Protein AF-A0A9E2XG31-F1 (afdb_monomer_lite)

Structure (mmCIF, N/CA/C/O backbone):
data_AF-A0A9E2XG31-F1
#
_entry.id   AF-A0A9E2XG31-F1
#
loop_
_atom_site.group_PDB
_atom_site.id
_atom_site.type_symbol
_atom_site.label_atom_id
_atom_site.label_alt_id
_atom_site.label_comp_id
_atom_site.label_asym_id
_atom_site.label_entity_id
_atom_site.label_seq_id
_atom_site.pdbx_PDB_ins_code
_atom_site.Cartn_x
_atom_site.Cartn_y
_atom_site.Cartn_z
_atom_site.occupancy
_atom_site.B_iso_or_equiv
_atom_site.auth_seq_id
_atom_site.auth_comp_id
_atom_site.auth_asym_id
_atom_site.auth_atom_id
_atom_site.pdbx_PDB_model_num
ATOM 1 N N . MET A 1 1 ? 7.363 -72.658 -32.110 1.00 50.47 1 MET A N 1
ATOM 2 C CA . MET A 1 1 ? 7.394 -71.317 -32.744 1.00 50.47 1 MET A CA 1
ATOM 3 C C . MET A 1 1 ? 6.017 -71.115 -33.360 1.00 50.47 1 MET A C 1
ATOM 5 O O . MET A 1 1 ? 5.626 -72.049 -34.052 1.00 50.47 1 MET A O 1
ATOM 9 N N . PRO A 1 2 ? 5.243 -70.044 -33.091 1.00 51.00 2 PRO A N 1
ATOM 10 C CA . PRO A 1 2 ? 5.616 -68.662 -32.719 1.00 51.00 2 PRO A CA 1
ATOM 11 C C . PRO A 1 2 ? 5.520 -68.397 -31.189 1.00 51.00 2 PRO A C 1
ATOM 13 O O . PRO A 1 2 ? 5.148 -69.315 -30.471 1.00 51.00 2 PRO A O 1
ATOM 16 N N . ARG A 1 3 ? 5.959 -67.294 -30.547 1.00 49.62 3 ARG A N 1
ATOM 17 C CA . ARG A 1 3 ? 6.174 -65.854 -30.872 1.00 49.62 3 ARG A CA 1
ATOM 18 C C . ARG A 1 3 ? 4.910 -64.970 -30.963 1.00 49.62 3 ARG A C 1
ATOM 20 O O . ARG A 1 3 ? 4.391 -64.758 -32.047 1.00 49.62 3 ARG A O 1
ATOM 27 N N . CYS A 1 4 ? 4.499 -64.370 -29.842 1.00 42.44 4 CYS A N 1
ATOM 28 C CA . CYS A 1 4 ? 4.692 -62.929 -29.568 1.00 42.44 4 CYS A CA 1
ATOM 29 C C . CYS A 1 4 ? 3.954 -62.499 -28.287 1.00 42.44 4 CYS A C 1
ATOM 31 O O . CYS A 1 4 ? 2.745 -62.668 -28.175 1.00 42.44 4 CYS A O 1
ATOM 33 N N . VAL A 1 5 ? 4.686 -61.903 -27.342 1.00 54.44 5 VAL A N 1
ATOM 34 C CA . VAL A 1 5 ? 4.121 -61.166 -26.200 1.00 54.44 5 VAL A CA 1
ATOM 35 C C . VAL A 1 5 ? 4.045 -59.697 -26.598 1.00 54.44 5 VAL A C 1
ATOM 37 O O . VAL A 1 5 ? 5.053 -59.150 -27.039 1.00 54.44 5 VAL A O 1
ATOM 40 N N . LEU A 1 6 ? 2.890 -59.056 -26.418 1.00 47.69 6 LEU A N 1
ATOM 41 C CA . LEU A 1 6 ? 2.741 -57.602 -26.527 1.00 47.69 6 LEU A CA 1
ATOM 42 C C . LEU A 1 6 ? 1.783 -57.102 -25.440 1.00 47.69 6 LEU A C 1
ATOM 44 O O . LEU A 1 6 ? 0.564 -57.103 -25.594 1.00 47.69 6 LEU A O 1
ATOM 48 N N . THR A 1 7 ? 2.367 -56.704 -24.313 1.00 52.69 7 THR A N 1
ATOM 49 C CA . THR A 1 7 ? 1.665 -56.085 -23.186 1.00 52.69 7 THR A CA 1
ATOM 50 C C . THR A 1 7 ? 1.318 -54.641 -23.545 1.00 52.69 7 THR A C 1
ATOM 52 O O . THR A 1 7 ? 2.217 -53.814 -23.695 1.00 52.69 7 THR A O 1
ATOM 55 N N . VAL A 1 8 ? 0.031 -54.315 -23.672 1.00 57.75 8 VAL A N 1
ATOM 56 C CA . VAL A 1 8 ? -0.416 -52.938 -23.933 1.00 57.75 8 VAL A CA 1
ATOM 57 C C . VAL A 1 8 ? -0.631 -52.214 -22.604 1.00 57.75 8 VAL A C 1
ATOM 59 O O . VAL A 1 8 ? -1.630 -52.433 -21.922 1.00 57.75 8 VAL A O 1
ATOM 62 N N . PHE A 1 9 ? 0.305 -51.339 -22.235 1.00 55.22 9 PHE A N 1
ATOM 63 C CA . PHE A 1 9 ? 0.121 -50.392 -21.133 1.00 55.22 9 PHE A CA 1
ATOM 64 C C . PHE A 1 9 ? -0.764 -49.224 -21.595 1.00 55.22 9 PHE A C 1
ATOM 66 O O . PHE A 1 9 ? -0.330 -48.378 -22.375 1.00 55.22 9 PHE A O 1
ATOM 73 N N . GLY A 1 10 ? -2.009 -49.178 -21.114 1.00 50.69 10 GLY A N 1
ATOM 74 C CA . GLY A 1 10 ? -2.919 -48.053 -21.336 1.00 50.69 10 GLY A CA 1
ATOM 75 C C . GLY A 1 10 ? -2.564 -46.855 -20.450 1.00 50.69 10 GLY A C 1
ATOM 76 O O . GLY A 1 10 ? -2.546 -46.972 -19.226 1.00 50.69 10 GLY A O 1
ATOM 77 N N . LEU A 1 11 ? -2.287 -45.705 -21.067 1.00 56.72 11 LEU A N 1
ATOM 78 C CA . LEU A 1 11 ? -1.955 -44.451 -20.382 1.00 56.72 11 LEU A CA 1
ATOM 79 C C . LEU A 1 11 ? -3.173 -43.860 -19.652 1.00 56.72 11 LEU A C 1
ATOM 81 O O . LEU A 1 11 ? -4.200 -43.587 -20.271 1.00 56.72 11 LEU A O 1
ATOM 85 N N . VAL A 1 12 ? -3.028 -43.589 -18.352 1.00 60.88 12 VAL A N 1
ATOM 86 C CA . VAL A 1 12 ? -3.991 -42.799 -17.568 1.00 60.88 12 VAL A CA 1
ATOM 87 C C . VAL A 1 12 ? -3.556 -41.333 -17.585 1.00 60.88 12 VAL A C 1
ATOM 89 O O . VAL A 1 12 ? -2.635 -40.941 -16.870 1.00 60.88 12 VAL A O 1
ATOM 92 N N . SER A 1 13 ? -4.220 -40.514 -18.400 1.00 60.34 13 SER A N 1
ATOM 93 C CA . SER A 1 13 ? -3.964 -39.070 -18.466 1.00 60.34 13 SER A CA 1
ATOM 94 C C . SER A 1 13 ? -4.606 -38.334 -17.286 1.00 60.34 13 SER A C 1
ATOM 96 O O . SER A 1 13 ? -5.792 -38.008 -17.310 1.00 60.34 13 SER A O 1
ATOM 98 N N . LEU A 1 14 ? -3.808 -38.041 -16.259 1.00 58.47 14 LEU A N 1
ATOM 99 C CA . LEU A 1 14 ? -4.181 -37.159 -15.150 1.00 58.47 14 LEU A CA 1
ATOM 100 C C . LEU A 1 14 ? -4.203 -35.693 -15.612 1.00 58.47 14 LEU A C 1
ATOM 102 O O . LEU A 1 14 ? -3.166 -35.039 -15.714 1.00 58.47 14 LEU A O 1
ATOM 106 N N . VAL A 1 15 ? -5.401 -35.164 -15.867 1.00 61.19 15 VAL A N 1
ATOM 107 C CA . VAL A 1 15 ? -5.618 -33.729 -16.102 1.00 61.19 15 VAL A CA 1
ATOM 108 C C . VAL A 1 15 ? -5.586 -32.964 -14.776 1.00 61.19 15 VAL A C 1
ATOM 110 O O . VAL A 1 15 ? -6.586 -32.851 -14.073 1.00 61.19 15 VAL A O 1
ATOM 113 N N . VAL A 1 16 ? -4.416 -32.433 -14.415 1.00 60.62 16 VAL A N 1
ATOM 114 C CA . VAL A 1 16 ? -4.268 -31.554 -13.245 1.00 60.62 16 VAL A CA 1
ATOM 115 C C . VAL A 1 16 ? -4.709 -30.139 -13.624 1.00 60.62 16 VAL A C 1
ATOM 117 O O . VAL A 1 16 ? -3.920 -29.332 -14.113 1.00 60.62 16 VAL A O 1
ATOM 120 N N . SER A 1 17 ? -5.989 -29.832 -13.412 1.00 57.16 17 SER A N 1
ATOM 121 C CA . SER A 1 17 ? -6.504 -28.466 -13.525 1.00 57.16 17 SER A CA 1
ATOM 122 C C . SER A 1 17 ? -5.900 -27.588 -12.426 1.00 57.16 17 SER A C 1
ATOM 124 O O . SER A 1 17 ? -6.193 -27.767 -11.245 1.00 57.16 17 SER A O 1
ATOM 126 N N . GLY A 1 18 ? -5.052 -26.634 -12.815 1.00 49.47 18 GLY A N 1
ATOM 127 C CA . GLY A 1 18 ? -4.410 -25.703 -11.890 1.00 49.47 18 GLY A CA 1
ATOM 128 C C . GLY A 1 18 ? -5.412 -24.745 -11.249 1.00 49.47 18 GLY A C 1
ATOM 129 O O . GLY A 1 18 ? -5.783 -23.737 -11.847 1.00 49.47 18 GLY A O 1
ATOM 130 N N . VAL A 1 19 ? -5.824 -25.033 -10.015 1.00 51.84 19 VAL A N 1
ATOM 131 C CA . VAL A 1 19 ? -6.536 -24.068 -9.172 1.00 51.84 19 VAL A CA 1
ATOM 132 C C . VAL A 1 19 ? -5.550 -23.009 -8.677 1.00 51.84 19 VAL A C 1
ATOM 134 O O . VAL A 1 19 ? -4.703 -23.282 -7.830 1.00 51.84 19 VAL A O 1
ATOM 137 N N . ALA A 1 20 ? -5.656 -21.787 -9.204 1.00 51.69 20 ALA A N 1
ATOM 138 C CA . ALA A 1 20 ? -4.936 -20.634 -8.670 1.00 51.69 20 ALA A CA 1
ATOM 139 C C . ALA A 1 20 ? -5.423 -20.375 -7.234 1.00 51.69 20 ALA A C 1
ATOM 141 O O . ALA A 1 20 ? -6.541 -19.899 -7.020 1.00 51.69 20 ALA A O 1
ATOM 142 N N . SER A 1 21 ? -4.621 -20.768 -6.243 1.00 51.38 21 SER A N 1
ATOM 143 C CA . SER A 1 21 ? -5.083 -20.833 -4.860 1.00 51.38 21 SER A CA 1
ATOM 144 C C . SER A 1 21 ? -5.234 -19.437 -4.255 1.00 51.38 21 SER A C 1
ATOM 146 O O . SER A 1 21 ? -4.288 -18.652 -4.195 1.00 51.38 21 SER A O 1
ATOM 148 N N . ALA A 1 22 ? -6.420 -19.130 -3.723 1.00 52.94 22 ALA A N 1
ATOM 149 C CA . ALA A 1 22 ? -6.714 -17.851 -3.064 1.00 52.94 22 ALA A CA 1
ATOM 150 C C . ALA A 1 22 ? -5.942 -17.628 -1.737 1.00 52.94 22 ALA A C 1
ATOM 152 O O . ALA A 1 22 ? -6.169 -16.629 -1.045 1.00 52.94 22 ALA A O 1
ATOM 153 N N . GLN A 1 23 ? -5.057 -18.563 -1.371 1.00 52.25 23 GLN A N 1
ATOM 154 C CA . GLN A 1 23 ? -4.196 -18.522 -0.190 1.00 52.25 23 GLN A CA 1
ATOM 155 C C . GLN A 1 23 ? -2.932 -17.668 -0.363 1.00 52.25 23 GLN A C 1
ATOM 157 O O . GLN A 1 23 ? -2.430 -17.175 0.642 1.00 52.25 23 GLN A O 1
ATOM 162 N N . ASP A 1 24 ? -2.443 -17.436 -1.586 1.00 59.22 24 ASP A N 1
ATOM 163 C CA . ASP A 1 24 ? -1.146 -16.759 -1.782 1.00 59.22 24 ASP A CA 1
ATOM 164 C C . ASP A 1 24 ? -1.194 -15.226 -1.621 1.00 59.22 24 ASP A C 1
ATOM 166 O O . ASP A 1 24 ? -0.163 -14.564 -1.710 1.00 59.22 24 ASP A O 1
ATOM 170 N N . GLN A 1 25 ? -2.371 -14.618 -1.424 1.00 71.25 25 GLN A N 1
ATOM 171 C CA . GLN A 1 25 ? -2.501 -13.153 -1.439 1.00 71.25 25 GLN A CA 1
ATOM 172 C C . GLN A 1 25 ? -1.880 -12.454 -0.219 1.00 71.25 25 GLN A C 1
ATOM 174 O O . GLN A 1 25 ? -2.096 -12.855 0.923 1.00 71.25 25 GLN A O 1
ATOM 179 N N . GLY A 1 26 ? -1.151 -11.359 -0.465 1.00 75.19 26 GLY A N 1
ATOM 180 C CA . GLY A 1 26 ? -0.494 -10.555 0.576 1.00 75.19 26 GLY A CA 1
ATOM 181 C C . GLY A 1 26 ? 0.914 -11.022 0.975 1.00 75.19 26 GLY A C 1
ATOM 182 O O . GLY A 1 26 ? 1.484 -10.481 1.928 1.00 75.19 26 GLY A O 1
ATOM 183 N N . MET A 1 27 ? 1.481 -12.003 0.268 1.00 84.44 27 MET A N 1
ATOM 184 C CA . MET A 1 27 ? 2.873 -12.445 0.427 1.00 84.44 27 MET A CA 1
ATOM 185 C C . MET A 1 27 ? 3.874 -11.454 -0.188 1.00 84.44 27 MET A C 1
ATOM 187 O O . MET A 1 27 ? 3.523 -10.652 -1.057 1.00 84.44 27 MET A O 1
ATOM 191 N N . ARG A 1 28 ? 5.142 -11.516 0.243 1.00 83.88 28 ARG A N 1
ATOM 192 C CA . ARG A 1 28 ? 6.281 -10.837 -0.414 1.00 83.88 28 ARG A CA 1
ATOM 193 C C . ARG A 1 28 ? 6.264 -10.986 -1.931 1.00 83.88 28 ARG A C 1
ATOM 195 O O . ARG A 1 28 ? 6.085 -12.094 -2.426 1.00 83.88 28 ARG A O 1
ATOM 202 N N . GLY A 1 29 ? 6.522 -9.890 -2.651 1.00 81.69 29 GLY A N 1
ATOM 203 C CA . GLY A 1 29 ? 6.812 -9.919 -4.090 1.00 81.69 29 GLY A CA 1
ATOM 204 C C . GLY A 1 29 ? 5.648 -10.266 -5.019 1.00 81.69 29 GLY A C 1
ATOM 205 O O . GLY A 1 29 ? 5.668 -9.891 -6.188 1.00 81.69 29 GLY A O 1
ATOM 206 N N . GLN A 1 30 ? 4.627 -10.958 -4.514 1.00 86.62 30 GLN A N 1
ATOM 207 C CA . GLN A 1 30 ? 3.496 -11.430 -5.291 1.00 86.62 30 GLN A CA 1
ATOM 208 C C . GLN A 1 30 ? 2.762 -10.254 -5.939 1.00 86.62 30 GLN A C 1
ATOM 210 O O . GLN A 1 30 ? 2.290 -9.355 -5.246 1.00 86.62 30 GLN A O 1
ATOM 215 N N . GLY A 1 31 ? 2.642 -10.260 -7.266 1.00 88.75 31 GLY A N 1
ATOM 216 C CA . GLY A 1 31 ? 1.979 -9.176 -7.984 1.00 88.75 31 GLY A CA 1
ATOM 217 C C . GLY A 1 31 ? 2.676 -7.821 -7.815 1.00 88.75 31 GLY A C 1
ATOM 218 O O . GLY A 1 31 ? 1.999 -6.793 -7.859 1.00 88.75 31 GLY A O 1
ATOM 219 N N . HIS A 1 32 ? 3.980 -7.787 -7.513 1.00 92.19 32 HIS A N 1
ATOM 220 C CA . HIS A 1 32 ? 4.704 -6.523 -7.401 1.00 92.19 32 HIS A CA 1
ATOM 221 C C . HIS A 1 32 ? 4.966 -5.915 -8.778 1.00 92.19 32 HIS A C 1
ATOM 223 O O . HIS A 1 32 ? 4.526 -4.803 -9.053 1.00 92.19 32 HIS A O 1
ATOM 229 N N . SER A 1 33 ? 5.648 -6.677 -9.633 1.00 91.50 33 SER A N 1
ATOM 230 C CA . SER A 1 33 ? 6.073 -6.316 -10.989 1.00 91.50 33 SER A CA 1
ATOM 231 C C . SER A 1 33 ? 4.930 -5.774 -11.847 1.00 91.50 33 SER A C 1
ATOM 233 O O . SER A 1 33 ? 5.061 -4.740 -12.488 1.00 91.50 33 SER A O 1
ATOM 235 N N . GLU A 1 34 ? 3.778 -6.435 -11.789 1.00 90.56 34 GLU A N 1
ATOM 236 C CA . GLU A 1 34 ? 2.570 -6.155 -12.569 1.00 90.56 34 GLU A CA 1
ATOM 237 C C . GLU A 1 34 ? 1.924 -4.805 -12.226 1.00 90.56 34 GLU A C 1
ATOM 239 O O . GLU A 1 34 ? 1.085 -4.313 -12.973 1.00 90.56 34 GLU A O 1
ATOM 244 N N . ASN A 1 35 ? 2.305 -4.227 -11.085 1.00 91.88 35 ASN A N 1
ATOM 245 C CA . ASN A 1 35 ? 1.703 -3.040 -10.488 1.00 91.88 35 ASN A CA 1
ATOM 246 C C . ASN A 1 35 ? 2.762 -1.966 -10.132 1.00 91.88 35 ASN A C 1
ATOM 248 O O . ASN A 1 35 ? 2.420 -0.885 -9.646 1.00 91.88 35 ASN A O 1
ATOM 252 N N . HIS A 1 36 ? 4.053 -2.253 -10.364 1.00 92.94 36 HIS A N 1
ATOM 253 C CA . HIS A 1 36 ? 5.192 -1.420 -9.952 1.00 92.94 36 HIS A CA 1
ATOM 254 C C . HIS A 1 36 ? 5.145 -0.015 -10.554 1.00 92.94 36 HIS A C 1
ATOM 256 O O . HIS A 1 36 ? 5.350 0.960 -9.826 1.00 92.94 36 HIS A O 1
ATOM 262 N N . ASP A 1 37 ? 4.779 0.075 -11.835 1.00 92.50 37 ASP A N 1
ATOM 263 C CA . ASP A 1 37 ? 4.722 1.328 -12.590 1.00 92.50 37 ASP A CA 1
ATOM 264 C C . ASP A 1 37 ? 3.813 2.383 -11.943 1.00 92.50 37 ASP A C 1
ATOM 266 O O . ASP A 1 37 ? 4.087 3.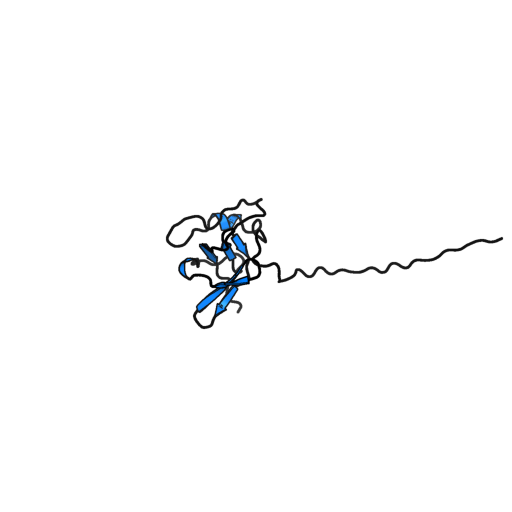572 -12.086 1.00 92.50 37 ASP A O 1
ATOM 270 N N . TRP A 1 38 ? 2.780 1.975 -11.189 1.00 92.56 38 TRP A N 1
ATOM 271 C CA . TRP A 1 38 ? 1.969 2.894 -10.379 1.00 92.56 38 TRP A CA 1
ATOM 272 C C . TRP A 1 38 ? 2.456 2.978 -8.926 1.00 92.56 38 TRP A C 1
ATOM 274 O O . TRP A 1 38 ? 2.399 4.051 -8.320 1.00 92.56 38 TRP A O 1
ATOM 284 N N . TYR A 1 39 ? 2.930 1.873 -8.334 1.00 94.44 39 TYR A N 1
ATOM 285 C CA . TYR A 1 39 ? 3.396 1.871 -6.943 1.00 94.44 39 TYR A CA 1
ATOM 286 C C . TYR A 1 39 ? 4.506 2.905 -6.690 1.00 94.44 39 TYR A C 1
ATOM 288 O O . TYR A 1 39 ? 4.537 3.499 -5.611 1.00 94.44 39 TYR A O 1
ATOM 296 N N . GLN A 1 40 ? 5.392 3.147 -7.663 1.00 93.56 40 GLN A N 1
ATOM 297 C CA . GLN A 1 40 ? 6.463 4.152 -7.569 1.00 93.56 40 GLN A CA 1
ATOM 298 C C . GLN A 1 40 ? 5.952 5.595 -7.365 1.00 93.56 40 GLN A C 1
ATOM 300 O O . GLN A 1 40 ? 6.611 6.406 -6.699 1.00 93.56 40 GLN A O 1
ATOM 305 N N . ASP A 1 41 ? 4.754 5.912 -7.861 1.00 93.94 41 ASP A N 1
ATOM 306 C CA . ASP A 1 41 ? 4.160 7.248 -7.759 1.00 93.94 41 ASP A CA 1
ATOM 307 C C . ASP A 1 41 ? 3.438 7.477 -6.427 1.00 93.94 41 ASP A C 1
ATOM 309 O O . ASP A 1 41 ? 3.356 8.612 -5.952 1.00 93.94 41 ASP A O 1
ATOM 313 N N . LEU A 1 42 ? 2.993 6.409 -5.760 1.00 95.25 42 LEU A N 1
ATOM 314 C CA . LEU A 1 42 ? 2.315 6.483 -4.466 1.00 95.25 42 LEU A CA 1
ATOM 315 C C . LEU A 1 42 ? 3.215 7.098 -3.375 1.00 95.25 42 LEU A C 1
ATOM 317 O O . LEU A 1 42 ? 4.369 6.690 -3.198 1.00 95.25 42 LEU A O 1
ATOM 321 N N . LYS A 1 43 ? 2.667 8.036 -2.588 1.00 96.06 43 LYS A N 1
ATOM 322 C CA . LYS A 1 43 ? 3.356 8.704 -1.468 1.00 96.06 43 LYS A CA 1
ATOM 323 C C . LYS A 1 43 ? 2.618 8.518 -0.141 1.00 96.06 43 LYS A C 1
ATOM 325 O O . LYS A 1 43 ? 1.395 8.583 -0.094 1.00 96.06 43 LYS A O 1
ATOM 330 N N . GLN A 1 44 ? 3.375 8.319 0.934 1.00 94.38 44 GLN A N 1
ATOM 331 C CA . GLN A 1 44 ? 2.891 8.144 2.303 1.00 94.38 44 GLN A CA 1
ATOM 332 C C . GLN A 1 44 ? 2.116 9.385 2.791 1.00 94.38 44 GLN A C 1
ATOM 334 O O . GLN A 1 44 ? 2.611 10.509 2.616 1.00 94.38 44 GLN A O 1
ATOM 339 N N . PRO A 1 45 ? 0.953 9.215 3.455 1.00 89.81 45 PRO A N 1
ATOM 340 C CA . PRO A 1 45 ? 0.211 10.327 4.045 1.00 89.81 45 PRO A CA 1
ATOM 341 C C . PRO A 1 45 ? 1.070 11.154 5.012 1.00 89.81 45 PRO A C 1
ATOM 343 O O . PRO A 1 45 ? 1.820 10.614 5.825 1.00 89.81 45 PRO A O 1
ATOM 346 N N . GLY A 1 46 ? 0.969 12.482 4.924 1.00 88.88 46 GLY A N 1
ATOM 347 C CA . GLY A 1 46 ? 1.623 13.429 5.836 1.00 88.88 46 GLY A CA 1
ATOM 348 C C . GLY A 1 46 ? 3.146 13.589 5.698 1.00 88.88 46 GLY A C 1
ATOM 349 O O . GLY A 1 46 ? 3.661 14.619 6.120 1.00 88.88 46 GLY A O 1
ATOM 350 N N . THR A 1 47 ? 3.870 12.634 5.102 1.00 91.81 47 THR A N 1
ATOM 351 C CA . THR A 1 47 ? 5.339 12.714 4.933 1.00 91.81 47 THR A CA 1
ATOM 352 C C . THR A 1 47 ? 5.787 12.921 3.489 1.00 91.81 47 THR A C 1
ATOM 354 O O . THR A 1 47 ? 6.874 13.446 3.264 1.00 91.81 47 THR A O 1
ATOM 357 N N . GLY A 1 48 ? 4.991 12.493 2.503 1.00 90.25 48 GLY A N 1
ATOM 358 C CA . GLY A 1 48 ? 5.372 12.549 1.088 1.00 90.25 48 GLY A CA 1
ATOM 359 C C . GLY A 1 48 ? 6.466 11.550 0.679 1.00 90.25 48 GLY A C 1
ATOM 360 O O . GLY A 1 48 ? 6.874 11.541 -0.482 1.00 90.25 48 GLY A O 1
ATOM 361 N N . TYR A 1 49 ? 6.939 10.689 1.587 1.00 93.50 49 TYR A N 1
ATOM 362 C CA . TYR A 1 49 ? 7.903 9.634 1.257 1.00 93.50 49 TYR A CA 1
ATOM 363 C C . TYR A 1 49 ? 7.290 8.579 0.333 1.00 93.50 49 TYR A C 1
ATOM 365 O O . TYR A 1 49 ? 6.081 8.371 0.340 1.00 93.50 49 TYR A O 1
ATOM 373 N N . SER A 1 50 ? 8.116 7.873 -0.445 1.00 94.12 50 SER A N 1
ATOM 374 C CA . SER A 1 50 ? 7.631 6.801 -1.325 1.00 94.12 50 SER A CA 1
ATOM 375 C C . SER A 1 50 ? 6.871 5.722 -0.546 1.00 94.12 50 SER A C 1
ATOM 377 O O . SER A 1 50 ? 7.309 5.290 0.524 1.00 94.12 50 SER A O 1
ATOM 379 N N . CYS A 1 51 ? 5.749 5.261 -1.096 1.00 94.75 51 CYS A N 1
ATOM 380 C CA . CYS A 1 51 ? 5.098 4.030 -0.655 1.00 94.75 51 CYS A CA 1
ATOM 381 C C . CYS A 1 51 ? 5.795 2.774 -1.175 1.00 94.75 51 CYS A C 1
ATOM 383 O O . CYS A 1 51 ? 5.543 1.709 -0.631 1.00 94.75 51 CYS A O 1
ATOM 385 N N . CYS A 1 52 ? 6.618 2.884 -2.219 1.00 93.75 52 CYS A N 1
ATOM 386 C CA . CYS A 1 52 ? 7.265 1.756 -2.876 1.00 93.75 52 CYS A CA 1
ATOM 387 C C . CYS A 1 52 ? 8.784 1.848 -2.755 1.00 93.75 52 CYS A C 1
ATOM 389 O O . CYS A 1 52 ? 9.387 2.892 -3.023 1.00 93.75 52 CYS A O 1
ATOM 391 N N . ASN A 1 53 ? 9.396 0.734 -2.380 1.00 86.25 53 ASN A N 1
ATOM 392 C CA . ASN A 1 53 ? 10.831 0.531 -2.287 1.00 86.25 53 ASN A CA 1
ATOM 393 C C . ASN A 1 53 ? 11.166 -0.823 -2.931 1.00 86.25 53 ASN A C 1
ATOM 395 O O . ASN A 1 53 ? 11.444 -1.819 -2.263 1.00 86.25 53 ASN A O 1
ATOM 399 N N . GLY A 1 54 ? 11.060 -0.836 -4.258 1.00 82.50 54 GLY A N 1
ATOM 400 C CA . GLY A 1 54 ? 11.248 -1.983 -5.138 1.00 82.50 54 GLY A CA 1
ATOM 401 C C . GLY A 1 54 ? 11.480 -1.512 -6.576 1.00 82.50 54 GLY A C 1
ATOM 402 O O . GLY A 1 54 ? 11.257 -0.342 -6.901 1.00 82.50 54 GLY A O 1
ATOM 403 N N . THR A 1 55 ? 11.957 -2.412 -7.431 1.00 82.94 55 THR A N 1
ATOM 404 C CA . THR A 1 55 ? 12.173 -2.179 -8.869 1.00 82.94 55 THR A CA 1
ATOM 405 C C . THR A 1 55 ? 11.182 -3.010 -9.685 1.00 82.94 55 THR A C 1
ATOM 407 O O . THR A 1 55 ? 10.739 -4.052 -9.212 1.00 82.94 55 THR A O 1
ATOM 410 N N . ALA A 1 56 ? 10.877 -2.608 -10.925 1.00 76.56 56 ALA A N 1
ATOM 411 C CA . ALA A 1 56 ? 9.927 -3.324 -11.792 1.00 76.56 56 ALA A CA 1
ATOM 412 C C . ALA A 1 56 ? 10.272 -4.815 -11.978 1.00 76.56 56 ALA A C 1
ATOM 414 O O . ALA A 1 56 ? 9.403 -5.678 -11.913 1.00 76.56 56 ALA A O 1
ATOM 415 N N . ASN A 1 57 ? 11.565 -5.127 -12.125 1.00 74.94 57 ASN A N 1
ATOM 416 C CA . ASN A 1 57 ? 12.082 -6.500 -12.229 1.00 74.94 57 ASN A CA 1
ATOM 417 C C . ASN A 1 57 ? 12.339 -7.164 -10.857 1.00 74.94 57 ASN A C 1
ATOM 419 O O . ASN A 1 57 ? 12.879 -8.268 -10.781 1.00 74.94 57 ASN A O 1
ATOM 423 N N . GLY A 1 58 ? 12.036 -6.470 -9.760 1.00 66.88 58 GLY A N 1
ATOM 424 C CA . GLY A 1 58 ? 12.310 -6.890 -8.396 1.00 66.88 58 GLY A CA 1
ATOM 425 C C . GLY A 1 58 ? 11.190 -7.752 -7.829 1.00 66.88 58 GLY A C 1
ATOM 426 O O . GLY A 1 58 ? 10.218 -7.239 -7.281 1.00 66.88 58 GLY A O 1
ATOM 427 N N . ALA A 1 59 ? 11.386 -9.070 -7.832 1.00 62.12 59 ALA A N 1
ATOM 428 C CA . ALA A 1 59 ? 10.488 -10.023 -7.172 1.00 62.12 59 ALA A CA 1
ATOM 429 C C . ALA A 1 59 ? 10.409 -9.872 -5.629 1.00 62.12 59 ALA A C 1
ATOM 431 O O . ALA A 1 59 ? 9.703 -10.634 -4.983 1.00 62.12 59 ALA A O 1
ATOM 432 N N . GLU A 1 60 ? 11.112 -8.910 -5.014 1.00 67.12 60 GLU A N 1
ATOM 433 C CA . GLU A 1 60 ? 11.086 -8.630 -3.565 1.00 67.12 60 GLU A CA 1
ATOM 434 C C . GLU A 1 60 ? 10.507 -7.247 -3.210 1.00 67.12 60 GLU A C 1
ATOM 436 O O . GLU A 1 60 ? 10.914 -6.620 -2.229 1.00 67.12 60 GLU A O 1
ATOM 441 N N . GLY A 1 61 ? 9.544 -6.756 -3.987 1.00 79.56 61 GLY A N 1
ATOM 442 C CA . GLY A 1 61 ? 8.853 -5.512 -3.664 1.00 79.56 61 GLY A CA 1
ATOM 443 C C . GLY A 1 61 ? 8.127 -5.503 -2.313 1.00 79.56 61 GLY A C 1
ATOM 444 O O . GLY A 1 61 ? 7.667 -6.525 -1.786 1.00 79.56 61 GLY A O 1
ATOM 445 N N . ASP A 1 62 ? 8.002 -4.304 -1.752 1.00 91.75 62 ASP A N 1
ATOM 446 C CA . ASP A 1 62 ? 7.285 -4.025 -0.512 1.00 91.75 62 ASP A CA 1
ATOM 447 C C . ASP A 1 62 ? 5.777 -3.822 -0.708 1.00 91.75 62 ASP A C 1
ATOM 449 O O . ASP A 1 62 ? 5.001 -4.204 0.171 1.00 91.75 62 ASP A O 1
ATOM 453 N N . CYS A 1 63 ? 5.356 -3.269 -1.846 1.00 94.44 63 CYS A N 1
ATOM 454 C CA . CYS A 1 63 ? 3.958 -3.178 -2.269 1.00 94.44 63 CYS A CA 1
ATOM 455 C C . CYS A 1 63 ? 3.484 -4.455 -2.981 1.00 94.44 63 CYS A C 1
ATOM 457 O O . CYS A 1 63 ? 4.129 -4.916 -3.922 1.00 94.44 63 CYS A O 1
ATOM 459 N N . ARG A 1 64 ? 2.329 -4.995 -2.572 1.00 93.94 64 ARG A N 1
ATOM 460 C CA . ARG A 1 64 ? 1.632 -6.104 -3.253 1.00 93.94 64 ARG A CA 1
ATOM 461 C C . ARG A 1 64 ? 0.106 -5.986 -3.159 1.00 93.94 64 ARG A C 1
ATOM 463 O O . ARG A 1 64 ? -0.387 -5.327 -2.236 1.00 93.94 64 ARG A O 1
ATOM 470 N N . PRO A 1 65 ? -0.653 -6.653 -4.050 1.00 94.81 65 PRO A N 1
ATOM 471 C CA . PRO A 1 65 ? -2.080 -6.868 -3.863 1.00 94.81 65 PRO A CA 1
ATOM 472 C C . PRO A 1 65 ? -2.347 -7.684 -2.595 1.00 94.81 65 PRO A C 1
ATOM 474 O O . PRO A 1 65 ? -1.569 -8.558 -2.208 1.00 94.81 65 PRO A O 1
ATOM 477 N N . THR A 1 66 ? -3.482 -7.432 -1.958 1.00 95.12 66 THR A N 1
ATOM 478 C CA . THR A 1 66 ? -3.918 -8.145 -0.758 1.00 95.12 66 THR A CA 1
ATOM 479 C C . THR A 1 66 ? -5.436 -8.313 -0.721 1.00 95.12 66 THR A C 1
ATOM 481 O O . THR A 1 66 ? -6.193 -7.636 -1.419 1.00 95.12 66 THR A O 1
ATOM 484 N N . ARG A 1 67 ? -5.892 -9.219 0.141 1.00 94.25 67 ARG A N 1
ATOM 485 C CA . ARG A 1 67 ? -7.281 -9.282 0.585 1.00 94.25 67 ARG A CA 1
ATOM 486 C C . ARG A 1 67 ? -7.448 -8.308 1.746 1.00 94.25 67 ARG A C 1
ATOM 488 O O . ARG A 1 67 ? -6.627 -8.299 2.658 1.00 94.25 67 ARG A O 1
ATOM 495 N N . ALA A 1 68 ? -8.525 -7.531 1.746 1.00 95.06 68 ALA A N 1
ATOM 496 C CA . ALA A 1 68 ? -8.881 -6.680 2.874 1.00 95.06 68 ALA A CA 1
ATOM 497 C C . ALA A 1 68 ? -10.375 -6.774 3.187 1.00 95.06 68 ALA A C 1
ATOM 499 O O . ALA A 1 68 ? -11.173 -7.062 2.295 1.00 95.06 68 ALA A O 1
ATOM 500 N N . TYR A 1 69 ? -10.734 -6.497 4.434 1.00 94.31 69 TYR A N 1
ATOM 501 C CA . TYR A 1 69 ? -12.106 -6.244 4.863 1.00 94.31 69 TYR A CA 1
ATOM 502 C C . TYR A 1 69 ? -12.125 -5.077 5.853 1.00 94.31 69 TYR A C 1
ATOM 504 O O . TYR A 1 69 ? -11.101 -4.739 6.447 1.00 94.31 69 TYR A O 1
ATOM 512 N N . MET A 1 70 ? -13.289 -4.463 6.021 1.00 93.88 70 MET A N 1
ATOM 513 C CA . MET A 1 70 ? -13.558 -3.473 7.060 1.00 93.88 70 MET A CA 1
ATOM 514 C C . MET A 1 70 ? -14.485 -4.126 8.093 1.00 93.88 70 MET A C 1
ATOM 516 O O . MET A 1 70 ? -15.368 -4.887 7.698 1.00 93.88 70 MET A O 1
ATOM 520 N N . ASN A 1 71 ? -14.264 -3.896 9.389 1.00 94.50 71 ASN A N 1
ATOM 521 C CA . ASN A 1 71 ? -15.220 -4.299 10.427 1.00 94.50 71 ASN A CA 1
ATOM 522 C C . ASN A 1 71 ? -16.358 -3.265 10.564 1.00 94.50 71 ASN A C 1
ATOM 524 O O . ASN A 1 71 ? -16.302 -2.185 9.975 1.00 94.50 71 ASN A O 1
ATOM 528 N N . ASP A 1 72 ? -17.359 -3.568 11.389 1.00 94.94 72 ASP A N 1
ATOM 529 C CA . ASP A 1 72 ? -18.527 -2.696 11.603 1.00 94.94 72 ASP A CA 1
ATOM 530 C C . ASP A 1 72 ? -18.181 -1.337 12.256 1.00 94.94 72 ASP A C 1
ATOM 532 O O . ASP A 1 72 ? -18.980 -0.405 12.230 1.00 94.94 72 ASP A O 1
ATOM 53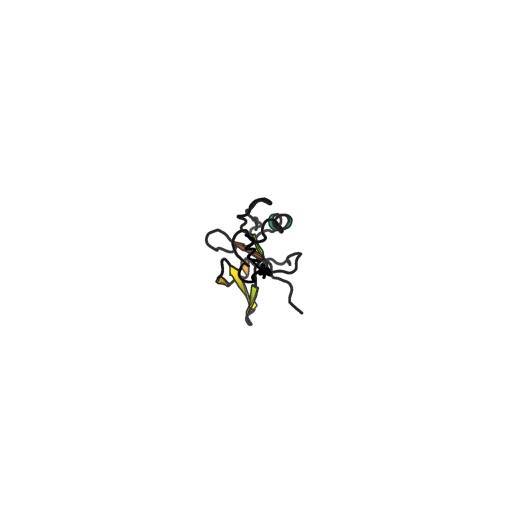6 N N . GLU A 1 73 ? -16.971 -1.198 12.809 1.00 94.62 73 GLU A N 1
ATOM 537 C CA . GLU A 1 73 ? -16.440 0.029 13.424 1.00 94.62 73 GLU A CA 1
ATOM 538 C C . GLU A 1 73 ? -15.652 0.908 12.429 1.00 94.62 73 GLU A C 1
ATOM 540 O O . GLU A 1 73 ? -15.103 1.943 12.807 1.00 94.62 73 GLU A O 1
ATOM 545 N N . GLY A 1 74 ? -15.553 0.504 11.157 1.00 92.06 74 GLY A N 1
ATOM 546 C CA . GLY A 1 74 ? -14.802 1.229 10.126 1.00 92.06 74 GLY A CA 1
ATOM 547 C C . GLY A 1 74 ? -13.303 0.903 10.063 1.00 92.06 74 GLY A C 1
ATOM 548 O O . GLY A 1 74 ? -12.558 1.537 9.311 1.00 92.06 74 GLY A O 1
ATOM 549 N N . VAL A 1 75 ? -12.831 -0.081 10.833 1.00 95.31 75 VAL A N 1
ATOM 550 C CA . VAL A 1 75 ? -11.418 -0.469 10.916 1.00 95.31 75 VAL A CA 1
ATOM 551 C C . VAL A 1 75 ? -11.063 -1.456 9.806 1.00 95.31 75 VAL A C 1
ATOM 553 O O . VAL A 1 75 ? -11.656 -2.529 9.682 1.00 95.31 75 VAL A O 1
ATOM 556 N N . TRP A 1 76 ? -10.045 -1.114 9.017 1.00 96.19 76 TRP A N 1
ATOM 557 C CA . TRP A 1 76 ? -9.502 -1.985 7.976 1.00 96.19 76 TRP A CA 1
ATOM 558 C C . TRP A 1 76 ? -8.610 -3.092 8.546 1.00 96.19 76 TRP A C 1
ATOM 560 O O . TRP A 1 76 ? -7.710 -2.842 9.349 1.00 96.19 76 TRP A O 1
ATOM 570 N N . TYR A 1 77 ? -8.794 -4.300 8.023 1.00 97.12 77 TYR A N 1
ATOM 571 C CA . TYR A 1 77 ? -7.903 -5.440 8.186 1.00 97.12 77 TYR A CA 1
ATOM 572 C C . TYR A 1 77 ? -7.418 -5.911 6.817 1.00 97.12 77 TYR A C 1
ATOM 574 O O . TYR A 1 77 ? -8.203 -6.009 5.874 1.00 97.12 77 TYR A O 1
ATOM 582 N N . ALA A 1 78 ? -6.131 -6.229 6.709 1.00 96.88 78 ALA A N 1
ATOM 583 C CA . ALA A 1 78 ? -5.498 -6.692 5.477 1.00 96.88 78 ALA A CA 1
ATOM 584 C C . ALA A 1 78 ? -4.729 -7.998 5.705 1.00 96.88 78 ALA A C 1
ATOM 586 O O . ALA A 1 78 ? -4.217 -8.241 6.799 1.00 96.88 78 ALA A O 1
ATOM 587 N N . LEU A 1 79 ? -4.634 -8.834 4.671 1.00 95.25 79 LEU A N 1
ATOM 588 C CA . LEU A 1 79 ? -3.839 -10.057 4.699 1.00 95.25 79 LEU A CA 1
ATOM 589 C C . LEU A 1 79 ? -2.372 -9.717 4.394 1.00 95.25 79 LEU A C 1
ATOM 591 O O . LEU A 1 79 ? -2.044 -9.183 3.334 1.00 95.25 79 LEU A O 1
ATOM 595 N N . LEU A 1 80 ? -1.483 -9.995 5.338 1.00 94.81 80 LEU A N 1
ATOM 596 C CA . LEU A 1 80 ? -0.069 -9.640 5.281 1.00 94.81 80 LEU A CA 1
ATOM 597 C C . LEU A 1 80 ? 0.751 -10.869 5.668 1.00 94.81 80 LEU A C 1
ATOM 599 O O . LEU A 1 80 ? 0.675 -11.291 6.815 1.00 94.81 80 LEU A O 1
ATOM 603 N N . GLU A 1 81 ? 1.514 -11.458 4.744 1.00 90.69 81 GLU A N 1
ATOM 604 C CA . GLU A 1 81 ? 2.300 -12.684 5.001 1.00 90.69 81 GLU A CA 1
ATOM 605 C C . GLU A 1 81 ? 1.464 -13.802 5.682 1.00 90.69 81 GLU A C 1
ATOM 607 O O . GLU A 1 81 ? 1.843 -14.368 6.710 1.00 90.69 81 GLU A O 1
ATOM 612 N 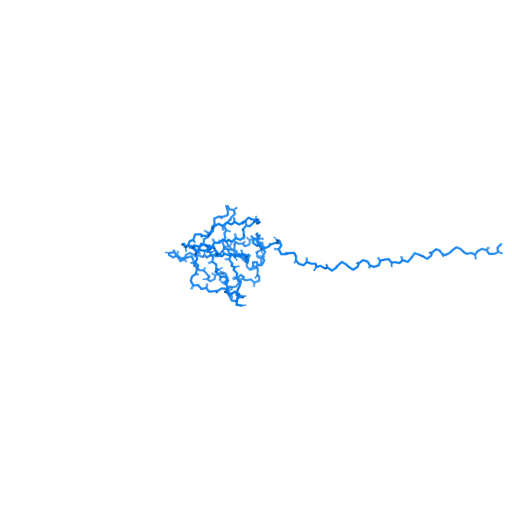N . GLY A 1 82 ? 0.256 -14.057 5.165 1.00 90.50 82 GLY A N 1
ATOM 613 C CA . GLY A 1 82 ? -0.654 -15.097 5.666 1.00 90.50 82 GLY A CA 1
ATOM 614 C C . GLY A 1 82 ? -1.409 -14.787 6.970 1.00 90.50 82 GLY A C 1
A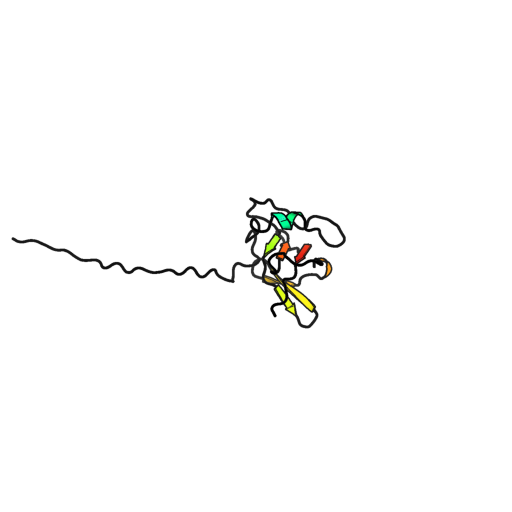TOM 615 O O . GLY A 1 82 ? -2.215 -15.611 7.399 1.00 90.50 82 GLY A O 1
ATOM 616 N N . ARG A 1 83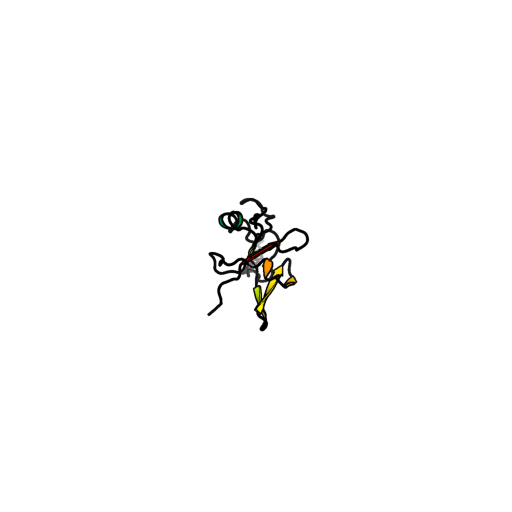 ? -1.213 -13.616 7.597 1.00 93.44 83 ARG A N 1
ATOM 617 C CA . ARG A 1 83 ? -1.967 -13.179 8.792 1.00 93.44 83 ARG A CA 1
ATOM 618 C C . ARG A 1 83 ? -2.845 -11.962 8.511 1.00 93.44 83 ARG A C 1
ATOM 620 O O . ARG A 1 83 ? -2.436 -11.047 7.803 1.00 93.44 83 ARG A O 1
ATOM 627 N N . TRP A 1 84 ? -4.033 -11.925 9.108 1.00 95.31 84 TRP A N 1
ATOM 628 C CA . TRP A 1 84 ? -4.852 -10.715 9.138 1.00 95.31 84 TRP A CA 1
ATOM 629 C C . TRP A 1 84 ? -4.264 -9.723 10.139 1.00 95.31 84 TRP A C 1
ATOM 631 O O . TRP A 1 84 ? -4.054 -10.063 11.303 1.00 95.31 84 TRP A O 1
ATOM 641 N N . VAL A 1 85 ? -3.985 -8.505 9.683 1.00 96.81 85 VAL A N 1
ATOM 642 C CA . VAL A 1 85 ? -3.451 -7.417 10.508 1.00 96.81 85 VAL A CA 1
ATOM 643 C C . VAL A 1 85 ? -4.342 -6.191 10.407 1.00 96.81 85 VAL A C 1
ATOM 645 O O . VAL A 1 85 ? -4.862 -5.881 9.336 1.00 96.81 85 VAL A O 1
ATOM 648 N N . GLN A 1 86 ? -4.500 -5.486 11.524 1.00 97.50 86 GLN A N 1
ATOM 649 C CA . GLN A 1 86 ? -5.174 -4.194 11.557 1.00 97.50 86 GLN A CA 1
ATOM 650 C C . GLN A 1 86 ? -4.333 -3.153 10.806 1.00 97.50 86 GLN A C 1
ATOM 652 O O . GLN A 1 86 ? -3.122 -3.045 11.015 1.00 97.50 86 GLN A O 1
ATOM 657 N N . VAL A 1 87 ? -4.976 -2.373 9.944 1.00 97.81 87 VAL A N 1
ATOM 658 C CA . VAL A 1 87 ? -4.360 -1.261 9.218 1.00 97.81 87 VAL A CA 1
ATOM 659 C C . VAL A 1 87 ? -4.609 0.029 9.997 1.00 97.81 87 VAL A C 1
ATOM 661 O O . VAL A 1 87 ? -5.746 0.343 10.343 1.00 97.81 87 VAL A O 1
ATOM 664 N N . SER A 1 88 ? -3.553 0.801 10.267 1.00 96.62 88 SER A N 1
ATOM 665 C CA . SER A 1 88 ? -3.707 2.126 10.883 1.00 96.62 88 SER A CA 1
ATOM 666 C C . SER A 1 88 ? -4.431 3.083 9.924 1.00 96.62 88 SER A C 1
ATOM 668 O O . SER A 1 88 ? -4.001 3.194 8.774 1.00 96.62 88 SER A O 1
ATOM 670 N N . PRO A 1 89 ? -5.439 3.859 10.368 1.00 95.50 89 PRO A N 1
ATOM 671 C CA . PRO A 1 89 ? -6.057 4.898 9.540 1.00 95.50 89 PRO A CA 1
ATOM 672 C C . PRO A 1 89 ? -5.040 5.886 8.946 1.00 95.50 89 PRO A C 1
ATOM 674 O O . PRO A 1 89 ? -5.205 6.337 7.818 1.00 95.50 89 PRO A O 1
ATOM 677 N N . SER A 1 90 ? -3.940 6.160 9.660 1.00 95.50 90 SER A N 1
ATOM 678 C CA . SER A 1 90 ? -2.876 7.074 9.218 1.00 95.50 90 SER A CA 1
ATOM 679 C C . SER A 1 90 ? -2.055 6.601 8.011 1.00 95.50 90 SER A C 1
ATOM 681 O O . SER A 1 90 ? -1.299 7.397 7.462 1.00 95.50 90 SER A O 1
ATOM 683 N N . VAL A 1 91 ? -2.174 5.331 7.604 1.00 96.62 91 VAL A N 1
ATOM 684 C CA . VAL A 1 91 ? -1.486 4.782 6.418 1.00 96.62 91 VAL A CA 1
ATOM 685 C C . VAL A 1 91 ? -2.444 4.471 5.265 1.00 96.62 91 VAL A C 1
ATOM 687 O O . VAL A 1 91 ? -2.011 3.976 4.225 1.00 96.62 91 VAL A O 1
ATOM 690 N N . VAL A 1 92 ? -3.741 4.749 5.429 1.00 96.12 92 VAL A N 1
ATOM 691 C CA . VAL A 1 92 ? -4.735 4.591 4.363 1.00 96.12 92 VAL A CA 1
ATOM 692 C C . VAL A 1 92 ? -4.603 5.761 3.392 1.00 96.12 92 VAL A C 1
ATOM 694 O O . VAL A 1 92 ? -4.673 6.923 3.785 1.00 96.12 92 VAL A O 1
ATOM 697 N N . LEU A 1 93 ? -4.405 5.454 2.114 1.00 95.38 93 LEU A N 1
ATOM 698 C CA . LEU A 1 93 ? -4.331 6.449 1.048 1.00 95.38 93 LEU A CA 1
ATOM 699 C C . LEU A 1 93 ? -5.736 6.871 0.608 1.00 95.38 93 LEU A C 1
ATOM 701 O O . LEU A 1 93 ? -6.624 6.027 0.464 1.00 95.38 93 LEU A O 1
ATOM 705 N N . ASP A 1 94 ? -5.926 8.162 0.326 1.00 91.44 94 ASP A N 1
ATOM 706 C CA . ASP A 1 94 ? -7.192 8.678 -0.210 1.00 91.44 94 ASP A CA 1
ATOM 707 C C . ASP A 1 94 ? -7.249 8.631 -1.744 1.00 91.44 94 ASP A C 1
ATOM 709 O O . ASP A 1 94 ? -7.497 9.614 -2.434 1.00 91.44 94 ASP A O 1
ATOM 713 N N . GLN A 1 95 ? -6.974 7.447 -2.283 1.00 90.75 95 GLN A N 1
ATOM 714 C CA . GLN A 1 95 ? -7.159 7.106 -3.690 1.00 90.75 95 GLN A CA 1
ATOM 715 C C . GLN A 1 95 ? -7.489 5.612 -3.804 1.00 90.75 95 GLN A C 1
ATOM 717 O O . GLN A 1 95 ? -7.241 4.841 -2.874 1.00 90.75 95 GLN A O 1
ATOM 722 N N . MET A 1 96 ? -8.072 5.201 -4.929 1.00 89.38 96 MET A N 1
ATOM 723 C CA . MET A 1 96 ? -8.350 3.791 -5.223 1.00 89.38 96 MET A CA 1
ATOM 724 C C . MET A 1 96 ? -7.221 3.196 -6.068 1.00 89.38 96 MET A C 1
ATOM 726 O O . MET A 1 96 ? -6.598 3.908 -6.854 1.00 89.38 96 MET A O 1
ATOM 730 N N . ALA A 1 97 ? -6.973 1.891 -5.938 1.00 91.56 97 ALA A N 1
ATOM 731 C CA . ALA A 1 97 ? -6.105 1.181 -6.876 1.00 91.56 97 ALA A CA 1
ATOM 732 C C . ALA A 1 97 ? -6.766 1.102 -8.274 1.00 91.56 97 ALA A C 1
ATOM 734 O O . ALA A 1 97 ? -7.986 0.907 -8.337 1.00 91.56 97 ALA A O 1
ATOM 735 N N . PRO A 1 98 ? -6.009 1.204 -9.387 1.00 90.50 98 PRO A N 1
ATOM 736 C CA . PRO A 1 98 ? -6.576 1.157 -10.742 1.00 90.50 98 PRO A CA 1
ATOM 737 C C . PRO A 1 98 ? -7.313 -0.148 -11.085 1.00 90.50 98 PRO A C 1
ATOM 739 O O . PRO A 1 98 ? -8.225 -0.139 -11.906 1.00 90.50 98 PRO A O 1
ATOM 742 N N . ASP A 1 99 ? -6.944 -1.263 -10.449 1.00 91.12 99 ASP A N 1
ATOM 743 C CA . ASP A 1 99 ? -7.562 -2.585 -10.628 1.00 91.12 99 ASP A CA 1
ATOM 744 C C . ASP A 1 99 ? -8.757 -2.845 -9.680 1.00 91.12 99 ASP A C 1
ATOM 746 O O . ASP A 1 99 ? -9.357 -3.925 -9.692 1.00 91.12 99 ASP A O 1
ATOM 750 N N . GLY A 1 100 ? -9.102 -1.869 -8.830 1.00 91.12 100 GLY A N 1
ATOM 751 C CA . GLY A 1 100 ? -10.169 -1.958 -7.832 1.00 91.12 100 GLY A CA 1
ATOM 752 C C . GLY A 1 100 ? -9.909 -2.946 -6.685 1.00 91.12 100 GLY A C 1
ATOM 753 O O . GLY A 1 100 ? -10.838 -3.239 -5.922 1.00 91.12 100 GLY A O 1
ATOM 754 N N . ARG A 1 101 ? -8.692 -3.488 -6.544 1.00 93.06 101 ARG A N 1
ATOM 755 C CA . ARG A 1 101 ? -8.299 -4.390 -5.448 1.00 93.06 101 ARG A CA 1
ATOM 756 C C . ARG A 1 101 ? -7.680 -3.602 -4.290 1.00 93.06 101 ARG A C 1
ATOM 758 O O . ARG A 1 101 ? -7.455 -2.398 -4.371 1.00 93.06 101 ARG A O 1
ATOM 765 N N . SER A 1 102 ? -7.459 -4.278 -3.164 1.00 95.94 102 SER A N 1
ATOM 766 C CA . SER A 1 102 ? -6.751 -3.694 -2.020 1.00 95.94 102 SER A CA 1
ATOM 767 C C . SER A 1 102 ? -5.254 -3.963 -2.148 1.00 95.94 102 SER A C 1
ATOM 769 O O . SER A 1 102 ? -4.863 -5.064 -2.531 1.00 95.94 102 SER A O 1
ATOM 771 N N . HIS A 1 103 ? -4.408 -2.991 -1.802 1.00 96.19 103 HIS A N 1
ATOM 772 C CA . HIS A 1 103 ? -2.945 -3.116 -1.909 1.00 96.19 103 HIS A CA 1
ATOM 773 C C . HIS A 1 103 ? -2.266 -2.671 -0.620 1.00 96.19 103 HIS A C 1
ATOM 775 O O . HIS A 1 103 ? -2.740 -1.763 0.062 1.00 96.19 103 HIS A O 1
ATOM 781 N N . ILE A 1 104 ? -1.153 -3.321 -0.283 1.00 96.69 104 ILE A N 1
ATOM 782 C CA . ILE A 1 104 ? -0.431 -3.110 0.971 1.00 96.69 104 ILE A CA 1
ATOM 783 C C . ILE A 1 104 ? 1.074 -2.994 0.733 1.00 96.69 104 ILE A C 1
ATOM 785 O O . ILE A 1 104 ? 1.711 -3.900 0.189 1.00 96.69 104 ILE A O 1
ATOM 789 N N . CYS A 1 105 ? 1.644 -1.882 1.193 1.00 96.00 105 CYS A N 1
ATOM 790 C CA . CYS A 1 105 ? 3.078 -1.630 1.194 1.00 96.00 105 CYS A CA 1
ATOM 791 C C . CYS A 1 105 ? 3.605 -1.747 2.627 1.00 96.00 105 CYS A C 1
ATOM 793 O O . CYS A 1 105 ? 3.186 -1.005 3.524 1.00 96.00 105 CYS A O 1
ATOM 795 N N . ALA A 1 106 ? 4.478 -2.732 2.858 1.00 95.62 106 ALA A N 1
ATOM 796 C CA . ALA A 1 106 ? 5.014 -3.023 4.185 1.00 95.62 106 ALA A CA 1
ATOM 797 C C . ALA A 1 106 ? 6.437 -3.588 4.128 1.00 95.62 106 ALA A C 1
ATOM 799 O O . ALA A 1 106 ? 6.772 -4.349 3.219 1.00 95.62 106 ALA A O 1
ATOM 800 N N . ASN A 1 107 ? 7.251 -3.284 5.142 1.00 92.19 107 ASN A N 1
ATOM 801 C CA . ASN A 1 107 ? 8.666 -3.670 5.191 1.00 92.19 107 ASN A CA 1
ATOM 802 C C . ASN A 1 107 ? 8.873 -5.133 5.646 1.00 92.19 107 ASN A C 1
ATOM 804 O O . ASN A 1 107 ? 7.918 -5.849 5.969 1.00 92.19 107 ASN A O 1
ATOM 808 N N . LYS A 1 108 ? 10.133 -5.593 5.711 1.00 89.56 108 LYS A N 1
ATOM 809 C CA . LYS A 1 108 ? 10.479 -6.970 6.130 1.00 89.56 108 LYS A CA 1
ATOM 810 C C . LYS A 1 108 ? 10.074 -7.311 7.584 1.00 89.56 108 LYS A C 1
ATOM 812 O O . LYS A 1 108 ? 9.999 -8.485 7.915 1.00 89.56 108 LYS A O 1
ATOM 817 N N . MET A 1 109 ? 9.731 -6.319 8.416 1.00 91.25 109 MET A N 1
ATOM 818 C CA . MET A 1 109 ? 9.208 -6.494 9.784 1.00 91.25 109 MET A CA 1
ATOM 819 C C . MET A 1 109 ? 7.668 -6.440 9.866 1.00 91.25 109 MET A C 1
ATOM 821 O O . MET A 1 109 ? 7.110 -6.508 10.957 1.00 91.25 109 MET A O 1
ATOM 825 N N . GLY A 1 110 ? 6.969 -6.273 8.738 1.00 92.12 110 GLY A N 1
ATOM 826 C CA . GLY A 1 110 ? 5.508 -6.148 8.694 1.00 92.12 110 GLY A CA 1
ATOM 827 C C . GLY A 1 110 ? 4.966 -4.756 9.040 1.00 92.12 110 GLY A C 1
ATOM 828 O O . GLY A 1 110 ? 3.752 -4.593 9.137 1.00 92.12 110 GLY A O 1
ATOM 829 N N . ARG A 1 111 ? 5.819 -3.730 9.188 1.00 94.44 111 ARG A N 1
ATOM 830 C CA . ARG A 1 111 ? 5.355 -2.344 9.364 1.00 94.44 111 ARG A CA 1
ATOM 831 C C . ARG A 1 111 ? 4.729 -1.857 8.062 1.00 94.44 111 ARG A C 1
ATOM 833 O O . ARG A 1 111 ? 5.440 -1.713 7.068 1.00 94.44 111 ARG A O 1
ATOM 840 N N . ILE A 1 112 ? 3.428 -1.581 8.101 1.00 96.25 112 ILE A N 1
ATOM 841 C CA . ILE A 1 112 ? 2.659 -0.961 7.016 1.00 96.25 112 ILE A CA 1
ATOM 842 C C . ILE A 1 112 ? 2.944 0.547 6.997 1.00 96.25 112 ILE A C 1
ATOM 844 O O . ILE A 1 112 ? 3.059 1.167 8.056 1.00 96.25 112 ILE A O 1
ATOM 848 N N . TYR A 1 113 ? 3.054 1.131 5.806 1.00 95.44 113 TY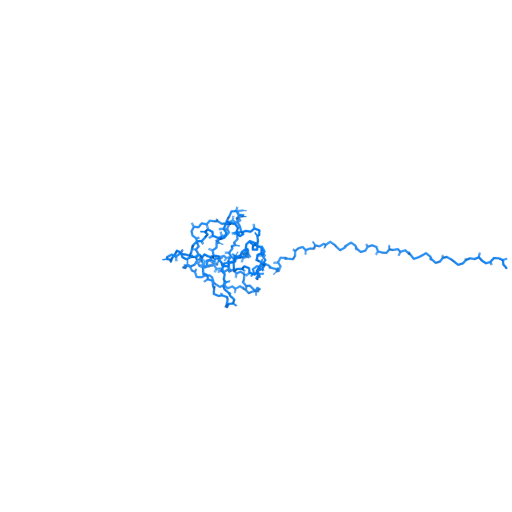R A N 1
ATOM 849 C CA . TYR A 1 113 ? 3.176 2.586 5.605 1.00 95.44 113 TYR A CA 1
ATOM 850 C C . TYR A 1 113 ? 2.257 3.129 4.515 1.00 95.44 113 TYR A C 1
ATOM 852 O O . TYR A 1 113 ? 1.940 4.315 4.558 1.00 95.44 113 TYR A O 1
ATOM 860 N N . CYS A 1 114 ? 1.773 2.278 3.606 1.00 97.12 114 CYS A N 1
ATOM 861 C CA . CYS A 1 114 ? 0.688 2.624 2.695 1.00 97.12 114 CYS A CA 1
ATOM 862 C C . CYS A 1 114 ? -0.284 1.455 2.525 1.00 97.12 114 CYS A C 1
ATOM 864 O O . CYS A 1 114 ? 0.128 0.298 2.401 1.00 97.12 114 CYS A O 1
ATOM 866 N N . PHE A 1 115 ? -1.573 1.775 2.488 1.00 97.38 115 PHE A N 1
ATOM 867 C CA . PHE A 1 115 ? -2.661 0.855 2.190 1.00 97.38 115 PHE A CA 1
ATOM 868 C C . PHE A 1 115 ? -3.667 1.523 1.248 1.00 97.38 115 PHE A C 1
ATOM 870 O O . PHE A 1 115 ? -4.135 2.631 1.514 1.00 97.38 115 PHE A O 1
ATOM 877 N N . LEU A 1 116 ? -4.008 0.834 0.160 1.00 96.19 116 LEU A N 1
ATOM 878 C CA . LEU A 1 116 ? -5.085 1.208 -0.753 1.00 96.19 116 LEU A CA 1
ATOM 879 C C . LEU A 1 116 ? -6.295 0.328 -0.462 1.00 96.19 116 LEU A C 1
ATOM 881 O O . LEU A 1 116 ? -6.193 -0.901 -0.470 1.00 96.19 116 LEU A O 1
ATOM 885 N N . ARG A 1 117 ? -7.439 0.972 -0.235 1.00 93.12 117 ARG A N 1
ATOM 886 C CA . ARG A 1 117 ? -8.738 0.307 -0.126 1.00 93.12 117 ARG A CA 1
ATOM 887 C C . ARG A 1 117 ? -9.197 -0.153 -1.514 1.00 93.12 117 ARG A C 1
ATOM 889 O O . ARG A 1 117 ? -9.138 0.619 -2.468 1.00 93.12 117 ARG A O 1
ATOM 896 N N . GLY A 1 118 ? -9.657 -1.396 -1.621 1.00 86.69 118 GLY A N 1
ATOM 897 C CA . GLY A 1 118 ? -10.343 -1.879 -2.817 1.00 86.69 118 GLY A CA 1
ATOM 898 C C . GLY A 1 118 ? -11.720 -1.238 -2.981 1.00 86.69 118 GLY A C 1
ATOM 899 O O . GLY A 1 118 ? -12.305 -0.721 -2.024 1.00 86.69 118 GLY A O 1
ATOM 900 N N . SER A 1 119 ? -12.257 -1.292 -4.197 1.00 78.25 119 SER A N 1
ATOM 901 C CA . SER A 1 119 ? -13.617 -0.826 -4.470 1.00 78.25 119 SER A CA 1
ATOM 902 C C . SER A 1 119 ? -14.642 -1.704 -3.735 1.00 78.25 119 SER A C 1
ATOM 904 O O . SER A 1 119 ? -14.484 -2.933 -3.739 1.00 78.25 119 SER A O 1
ATOM 906 N N . PRO A 1 120 ? -15.711 -1.125 -3.150 1.00 68.00 120 PRO A N 1
ATOM 907 C CA . PRO A 1 120 ? -16.820 -1.903 -2.610 1.00 68.00 120 PRO A CA 1
ATOM 908 C C . PRO A 1 120 ? -17.353 -2.884 -3.658 1.00 68.00 120 PRO A C 1
ATOM 910 O O . PRO A 1 120 ? -17.569 -2.512 -4.813 1.00 68.00 120 PRO A O 1
ATOM 913 N N . LYS A 1 121 ? -17.553 -4.143 -3.261 1.00 59.88 121 LYS A N 1
ATOM 914 C CA . LYS A 1 121 ? -18.268 -5.118 -4.087 1.00 59.88 121 LYS A CA 1
ATOM 915 C C . LYS A 1 121 ? -19.764 -4.870 -3.898 1.00 59.88 121 LYS A C 1
ATOM 917 O O . LYS A 1 121 ? -20.310 -5.235 -2.860 1.00 59.88 121 LYS A O 1
ATOM 922 N N . ILE A 1 122 ? -20.347 -4.167 -4.869 1.00 47.12 122 ILE A N 1
ATOM 923 C CA . ILE A 1 122 ? -21.797 -4.079 -5.097 1.00 47.12 122 ILE A CA 1
ATOM 924 C C . ILE A 1 122 ? -22.354 -5.412 -5.603 1.00 47.12 122 ILE A C 1
ATOM 926 O O . ILE A 1 122 ? -21.574 -6.154 -6.246 1.00 47.12 122 ILE A O 1
#

Sequence (122 aa):
MPRCVLTVFGLVSLVVSGVASAQDQGMRGQGHSENHDWYQDLKQPGTGYSCCNGTANGAEGDCRPTRAYMNDEGVWYALLEGRWVQVSPSVVLDQMAPDGRSHICANKMGRIYCFLRGSPKI

pLDDT: mean 82.93, std 16.61, range [42.44, 97.81]

Foldseek 3Di:
DDDDDDDDDDDDDDDDDDDPDPQCFQEFLEACLVQVVPQQVDAFAPPRHRLWDADNPGSGIQKGFWDWDADPVRWIWTQHNRDTDTDDPRQEDPDARPVQTKMFGADPVRDTRHIHHGHDDD

Secondary structure (DSSP, 8-state):
---------------------TT-TT-TTTTSGGGHHHHTT-B-TTT--BS----TT-TT-SEEEE-EEE-TTS-EEEEETTEEEEPPGGGB-SS--TTSSEEEEE-TT--EEEEEPPPP--

Radius of gyration: 22.32 Å; chains: 1; bounding box: 34×85×46 Å